Protein AF-A0A7H4PJZ0-F1 (afdb_monomer_lite)

Radius of gyration: 17.99 Å; chains: 1; bounding box: 44×41×48 Å

InterPro domains:
  IPR011050 Pectin lyase fold/virulence factor [SSF51126] (18-107)
  IPR012334 Pectin lyase fold [G3DSA:2.160.20.10] (3-116)

Sequence (139 aa):
MAYYADIPAGAGPRYWIGDEYGWRGTGLIYYGAQNFEIGGFKLQNVKNWGTDFGYGAKNGYIHDIDLWQPNKNGDGIHFTNGASHMRVRQIFGYARDDCLAMVNSDDSLKYSTAQYPDYRLYPSVDLPNLSFLVRVGGK

Structure (mmCIF, N/CA/C/O backbone):
data_AF-A0A7H4P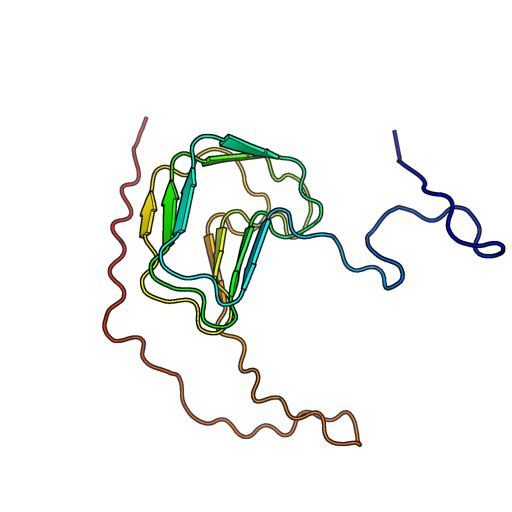JZ0-F1
#
_entry.id   AF-A0A7H4PJZ0-F1
#
loop_
_atom_site.group_PDB
_atom_site.id
_atom_site.type_symbol
_atom_site.label_atom_id
_atom_site.label_alt_id
_atom_site.label_comp_id
_atom_site.label_asym_id
_atom_site.label_entity_id
_atom_site.label_seq_id
_atom_site.pdbx_PDB_ins_code
_atom_site.Cartn_x
_atom_site.Cartn_y
_atom_site.Cartn_z
_atom_site.occupancy
_atom_site.B_iso_or_equiv
_atom_site.auth_seq_id
_atom_site.auth_comp_id
_atom_site.auth_asym_id
_atom_site.auth_atom_id
_atom_site.pdbx_PDB_model_num
ATOM 1 N N . MET A 1 1 ? 7.709 -2.832 -24.746 1.00 44.53 1 MET A N 1
ATOM 2 C CA . MET A 1 1 ? 7.911 -1.386 -24.967 1.00 44.53 1 MET A CA 1
ATOM 3 C C . MET A 1 1 ? 8.571 -0.819 -23.718 1.00 44.53 1 MET A C 1
ATOM 5 O O . MET A 1 1 ? 7.968 -0.912 -22.655 1.00 44.53 1 MET A O 1
ATOM 9 N N . ALA A 1 2 ? 9.814 -0.344 -23.806 1.00 42.25 2 ALA A N 1
ATOM 10 C CA . ALA A 1 2 ? 10.449 0.397 -22.716 1.00 42.25 2 ALA A CA 1
ATOM 11 C C . ALA A 1 2 ? 10.001 1.863 -22.813 1.00 42.25 2 ALA A C 1
ATOM 13 O O . ALA A 1 2 ? 10.009 2.423 -23.907 1.00 42.25 2 ALA A O 1
ATOM 14 N N . TYR A 1 3 ? 9.555 2.447 -21.702 1.00 43.25 3 TYR A N 1
ATOM 15 C CA . TYR A 1 3 ? 9.173 3.856 -21.641 1.00 43.25 3 TYR A CA 1
ATOM 16 C C . TYR A 1 3 ? 10.404 4.679 -21.256 1.00 43.25 3 TYR A C 1
ATOM 18 O O . TYR A 1 3 ? 11.058 4.375 -20.258 1.00 43.25 3 TYR A O 1
ATOM 26 N N . TYR A 1 4 ? 10.714 5.687 -22.068 1.00 44.88 4 TYR A N 1
ATOM 27 C CA . TYR A 1 4 ? 11.774 6.664 -21.839 1.00 44.88 4 TYR A CA 1
ATOM 28 C C . TYR A 1 4 ? 11.106 8.012 -21.563 1.00 44.88 4 TYR A C 1
ATOM 30 O O . TYR A 1 4 ? 10.148 8.362 -22.251 1.00 44.88 4 TYR A O 1
ATOM 38 N N . ALA A 1 5 ? 11.580 8.737 -20.552 1.00 46.84 5 ALA A N 1
ATOM 39 C CA . ALA A 1 5 ? 11.162 10.108 -20.288 1.00 46.84 5 ALA A CA 1
ATOM 40 C C . ALA A 1 5 ? 12.336 11.044 -20.574 1.00 46.84 5 ALA A C 1
ATOM 42 O O . ALA A 1 5 ? 13.470 10.745 -20.190 1.00 46.84 5 ALA A O 1
ATOM 43 N N . ASP A 1 6 ? 12.055 12.164 -21.233 1.00 44.66 6 ASP A N 1
ATOM 44 C CA . ASP A 1 6 ? 13.025 13.238 -21.407 1.00 44.66 6 ASP A CA 1
ATOM 45 C C . ASP A 1 6 ? 13.190 13.978 -20.072 1.00 44.66 6 ASP A C 1
ATOM 47 O O . ASP A 1 6 ? 12.229 14.502 -19.510 1.00 44.66 6 ASP A O 1
ATOM 51 N N . ILE A 1 7 ? 14.414 13.988 -19.548 1.00 50.41 7 ILE A N 1
ATOM 52 C CA . ILE A 1 7 ? 14.832 14.722 -18.340 1.00 50.41 7 ILE A CA 1
ATOM 53 C C . ILE A 1 7 ? 15.793 15.849 -18.795 1.00 50.41 7 ILE A C 1
ATOM 55 O O . ILE A 1 7 ? 16.291 15.775 -19.925 1.00 50.41 7 ILE A O 1
ATOM 59 N N . PRO A 1 8 ? 16.025 16.921 -18.003 1.00 43.34 8 PRO A N 1
ATOM 60 C CA . PRO A 1 8 ? 16.674 18.155 -18.453 1.00 43.34 8 PRO A CA 1
ATOM 61 C C . PRO A 1 8 ? 17.992 17.945 -19.208 1.00 43.34 8 PRO A C 1
ATOM 63 O O . PRO A 1 8 ? 18.755 17.015 -18.950 1.00 43.34 8 PRO A O 1
ATOM 66 N N . ALA A 1 9 ? 18.231 18.840 -20.170 1.00 39.38 9 ALA A N 1
ATOM 67 C CA . ALA A 1 9 ? 19.225 18.715 -21.231 1.00 39.38 9 ALA A CA 1
ATOM 68 C C . ALA A 1 9 ? 20.607 18.207 -20.765 1.00 39.38 9 ALA A C 1
ATOM 70 O O . ALA A 1 9 ? 21.318 18.891 -20.034 1.00 39.38 9 ALA A O 1
ATOM 71 N N . GLY A 1 10 ? 21.012 17.034 -21.273 1.00 47.66 10 GLY A N 1
ATOM 72 C CA . GLY A 1 10 ? 22.406 16.566 -21.244 1.00 47.66 10 GLY A CA 1
ATOM 73 C C . GLY A 1 10 ? 22.637 15.096 -20.874 1.00 47.66 10 GLY A C 1
ATOM 74 O O . GLY A 1 10 ? 23.720 14.584 -21.138 1.00 47.66 10 GLY A O 1
ATOM 75 N N . ALA A 1 11 ? 21.655 14.389 -20.303 1.00 55.50 11 ALA A N 1
ATOM 76 C CA . ALA A 1 11 ? 21.896 13.064 -19.702 1.00 55.50 11 ALA A CA 1
ATOM 77 C C . ALA A 1 11 ? 21.626 11.841 -20.608 1.00 55.50 11 ALA A C 1
ATOM 79 O O . ALA A 1 11 ? 21.962 10.716 -20.224 1.00 55.50 11 ALA A O 1
ATOM 80 N N . GLY A 1 12 ? 21.053 12.046 -21.801 1.00 53.81 12 GLY A N 1
ATOM 81 C CA . GLY A 1 12 ? 20.619 10.969 -22.699 1.00 53.81 12 GLY A CA 1
ATOM 82 C C . GLY A 1 12 ? 19.441 10.143 -22.143 1.00 53.81 12 GLY A C 1
ATOM 83 O O . GLY A 1 12 ? 19.130 10.214 -20.954 1.00 53.81 12 GLY A O 1
ATOM 84 N N . PRO A 1 13 ? 18.753 9.351 -22.985 1.00 55.09 13 PRO A N 1
ATOM 85 C CA . PRO A 1 13 ? 17.623 8.540 -22.545 1.00 55.09 13 PRO A CA 1
ATOM 86 C C . PRO A 1 13 ? 18.091 7.433 -21.592 1.00 55.09 13 PRO A C 1
ATOM 88 O O . PRO A 1 13 ? 18.867 6.552 -21.968 1.00 55.09 13 PRO A O 1
ATOM 91 N N . ARG A 1 14 ? 17.604 7.460 -20.348 1.00 55.34 14 ARG A N 1
ATOM 92 C CA . ARG A 1 14 ? 17.827 6.401 -19.352 1.00 55.34 14 ARG A CA 1
ATOM 93 C C . ARG A 1 14 ? 16.566 5.569 -19.157 1.00 55.34 14 ARG A C 1
ATOM 95 O O . ARG A 1 14 ? 15.453 6.033 -19.394 1.00 55.34 14 ARG A O 1
ATOM 102 N N . TYR A 1 15 ? 16.750 4.322 -18.725 1.00 54.91 15 TYR A N 1
ATOM 103 C CA . TYR A 1 15 ? 15.636 3.476 -18.305 1.00 54.91 15 TYR A CA 1
ATOM 104 C C . TYR A 1 15 ? 14.888 4.181 -17.168 1.00 54.91 15 TYR A C 1
ATOM 106 O O . TYR A 1 15 ? 15.516 4.677 -16.233 1.00 54.91 15 TYR A O 1
ATOM 114 N N . TRP A 1 16 ? 13.561 4.235 -17.244 1.00 53.31 16 TRP A N 1
ATOM 115 C CA . TRP A 1 16 ? 12.740 4.865 -16.213 1.00 53.31 16 TRP A CA 1
ATOM 116 C C . TRP A 1 16 ? 12.668 3.937 -14.990 1.00 53.31 16 TRP A C 1
ATOM 118 O O . TRP A 1 16 ? 11.792 3.076 -14.887 1.00 53.31 16 TRP A O 1
ATOM 128 N N . ILE A 1 17 ? 13.670 4.040 -14.110 1.00 57.19 17 ILE A N 1
ATOM 129 C CA . ILE A 1 17 ? 13.785 3.250 -12.872 1.00 57.19 17 ILE A CA 1
ATOM 130 C C . ILE A 1 17 ? 13.337 4.079 -11.657 1.00 57.19 17 ILE A C 1
ATOM 132 O O . ILE A 1 17 ? 13.420 3.581 -10.552 1.00 57.19 17 ILE A O 1
ATOM 136 N N . GLY A 1 18 ? 12.835 5.309 -11.798 1.00 61.09 18 GLY A N 1
ATOM 137 C CA . GLY A 1 18 ? 12.435 6.101 -10.633 1.00 61.09 18 GLY A CA 1
ATOM 138 C C . GLY A 1 18 ? 12.438 7.607 -10.852 1.00 61.09 18 GLY A C 1
ATOM 139 O O . GLY A 1 18 ? 12.394 8.061 -11.994 1.00 61.09 18 GLY A O 1
ATOM 140 N N . ASP A 1 19 ? 12.481 8.353 -9.750 1.00 60.47 19 ASP A N 1
ATOM 141 C CA . ASP A 1 19 ? 12.758 9.792 -9.727 1.00 60.47 19 ASP A CA 1
ATOM 142 C C . ASP A 1 19 ? 14.202 10.123 -10.175 1.00 60.47 19 ASP A C 1
ATOM 144 O O . ASP A 1 19 ? 14.966 9.235 -10.560 1.00 60.47 19 ASP A O 1
ATOM 148 N N . GLU A 1 20 ? 14.582 11.408 -10.127 1.00 48.16 20 GLU A N 1
ATOM 149 C CA . GLU A 1 20 ? 15.924 11.921 -10.481 1.00 48.16 20 GLU A CA 1
ATOM 150 C C . GLU A 1 20 ? 17.068 11.148 -9.784 1.00 48.16 20 GLU A C 1
ATOM 152 O O . GLU A 1 20 ? 18.174 11.038 -10.314 1.00 48.16 20 GLU A O 1
ATOM 157 N N . TYR A 1 21 ? 16.795 10.561 -8.616 1.00 51.53 21 TYR A N 1
ATOM 158 C CA . TYR A 1 21 ? 17.751 9.824 -7.791 1.00 51.53 21 TYR A CA 1
ATOM 159 C C . TYR A 1 21 ? 17.621 8.296 -7.930 1.00 51.53 21 TYR A C 1
ATOM 161 O O . TYR A 1 21 ? 18.344 7.551 -7.265 1.00 51.53 21 TYR A O 1
ATOM 169 N N . GLY A 1 22 ? 16.741 7.807 -8.809 1.00 60.91 22 GLY A N 1
ATOM 170 C CA . GLY A 1 22 ? 16.522 6.384 -9.066 1.00 60.91 22 GLY A CA 1
ATOM 171 C C . GLY A 1 22 ? 15.574 5.692 -8.081 1.00 60.91 22 GLY A C 1
ATOM 172 O O . GLY A 1 22 ? 15.529 4.457 -8.064 1.00 60.91 22 GLY A O 1
ATOM 173 N N . TRP A 1 23 ? 14.804 6.437 -7.279 1.00 65.44 23 TRP A N 1
ATOM 174 C CA . TRP A 1 23 ? 13.799 5.856 -6.382 1.00 65.44 23 TRP A CA 1
ATOM 175 C C . TRP A 1 23 ? 12.513 5.535 -7.131 1.00 65.44 23 TRP A C 1
ATOM 177 O O . TRP A 1 23 ? 11.896 6.388 -7.767 1.00 65.44 23 TRP A O 1
ATOM 187 N N . ARG A 1 24 ? 12.076 4.279 -7.046 1.00 76.06 24 ARG A N 1
ATOM 188 C CA . ARG A 1 24 ? 10.844 3.815 -7.694 1.00 76.06 24 ARG A CA 1
ATOM 189 C C . ARG A 1 24 ? 9.630 4.285 -6.904 1.00 76.06 24 ARG A C 1
ATOM 191 O O . ARG A 1 24 ? 9.577 4.103 -5.694 1.00 76.06 24 ARG A O 1
ATOM 198 N N . GLY A 1 25 ? 8.635 4.821 -7.606 1.00 81.06 25 GLY A N 1
ATOM 199 C CA . GLY A 1 25 ? 7.393 5.275 -6.985 1.00 81.06 25 GLY A CA 1
ATOM 200 C C . GLY A 1 25 ? 6.601 4.135 -6.336 1.00 81.06 25 GLY A C 1
ATOM 201 O O . GLY A 1 25 ? 6.292 3.134 -6.993 1.00 81.06 25 GLY A O 1
ATOM 202 N N . THR A 1 26 ? 6.263 4.325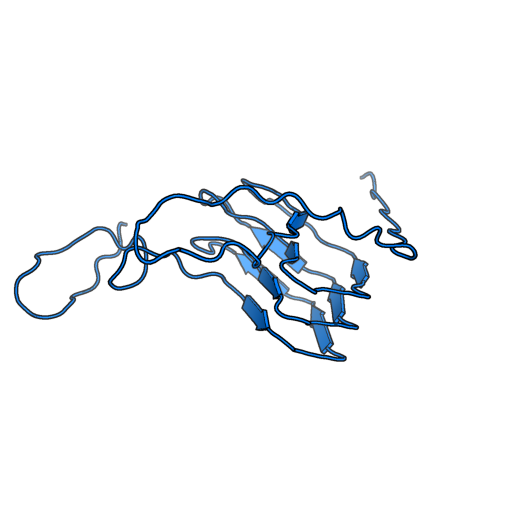 -5.060 1.00 87.88 26 THR A N 1
ATOM 203 C CA . THR A 1 26 ? 5.245 3.564 -4.319 1.00 87.88 26 THR A CA 1
ATOM 204 C C . THR A 1 26 ? 3.852 3.984 -4.794 1.00 87.88 26 THR A C 1
ATOM 206 O O . THR A 1 26 ? 3.642 5.146 -5.141 1.00 87.88 26 THR A O 1
ATOM 209 N N . GLY A 1 27 ? 2.903 3.048 -4.853 1.00 90.44 27 GLY A N 1
ATOM 210 C CA . GLY A 1 27 ? 1.592 3.286 -5.467 1.00 90.44 27 GLY A CA 1
ATOM 211 C C . GLY A 1 27 ? 0.715 4.244 -4.662 1.00 90.44 27 GLY A C 1
ATOM 212 O O . GLY A 1 27 ? 0.246 5.246 -5.196 1.00 90.44 27 GLY A O 1
ATOM 213 N N . LEU A 1 28 ? 0.514 3.946 -3.377 1.00 93.88 28 LEU A N 1
ATOM 214 C CA . LEU A 1 28 ? -0.217 4.792 -2.430 1.00 93.88 28 LEU A CA 1
ATOM 215 C C . LEU A 1 28 ? 0.606 4.979 -1.156 1.00 93.88 28 LEU A C 1
ATOM 217 O O . LEU A 1 28 ? 1.125 4.001 -0.626 1.00 93.88 28 LEU A O 1
ATOM 221 N N . ILE A 1 29 ? 0.689 6.209 -0.647 1.00 92.56 29 ILE A N 1
ATOM 222 C CA . ILE A 1 29 ? 1.395 6.522 0.603 1.00 92.56 29 ILE A CA 1
ATOM 223 C C . ILE A 1 29 ? 0.453 7.265 1.545 1.00 92.56 29 ILE A C 1
ATOM 225 O O . ILE A 1 29 ? -0.123 8.290 1.180 1.00 92.56 29 ILE A O 1
ATOM 229 N N . TYR A 1 30 ? 0.326 6.754 2.766 1.00 93.06 30 TYR A N 1
ATOM 230 C CA . TYR A 1 30 ? -0.481 7.332 3.837 1.00 93.06 30 TYR A CA 1
ATOM 231 C C . TYR A 1 30 ? 0.406 7.528 5.062 1.00 93.06 30 TYR A C 1
ATOM 233 O O . TYR A 1 30 ? 0.549 6.635 5.897 1.00 93.06 30 TYR A O 1
ATOM 241 N N . TYR A 1 31 ? 1.011 8.709 5.163 1.00 90.75 31 TYR A N 1
ATOM 242 C CA . TYR A 1 31 ? 1.883 9.080 6.275 1.00 90.75 31 TYR A CA 1
ATOM 243 C C . TYR A 1 31 ? 1.160 9.989 7.260 1.00 90.75 31 TYR A C 1
ATOM 245 O O . TYR A 1 31 ? 0.568 10.993 6.870 1.00 90.75 31 TYR A O 1
ATOM 253 N N . GLY A 1 32 ? 1.149 9.598 8.537 1.00 83.56 32 GLY A N 1
ATOM 254 C CA . GLY A 1 32 ? 0.433 10.313 9.601 1.00 83.56 32 GLY A CA 1
ATOM 255 C C . GLY A 1 32 ? -1.093 10.340 9.443 1.00 83.56 32 GLY A C 1
ATOM 256 O O . GLY A 1 32 ? -1.778 11.004 10.223 1.00 83.56 32 GLY A O 1
ATOM 257 N N . ALA A 1 33 ? -1.636 9.628 8.451 1.00 91.88 33 ALA A N 1
ATOM 258 C CA . ALA A 1 33 ? -3.063 9.575 8.164 1.00 91.88 33 ALA A CA 1
ATOM 259 C C . ALA A 1 33 ? -3.819 8.822 9.266 1.00 91.88 33 ALA A C 1
ATOM 261 O O . ALA A 1 33 ? -3.371 7.783 9.752 1.00 91.88 33 ALA A O 1
ATOM 262 N N . GLN A 1 34 ? -4.985 9.329 9.663 1.00 93.88 34 GLN A N 1
ATOM 263 C CA . GLN A 1 34 ? -5.757 8.768 10.773 1.00 93.88 34 GLN A CA 1
ATOM 264 C C . GLN A 1 34 ? -7.206 8.541 10.360 1.00 93.88 34 GLN A C 1
ATOM 266 O O . GLN A 1 34 ? -7.773 9.385 9.671 1.00 93.88 34 GLN A O 1
ATOM 271 N N . ASN A 1 35 ? -7.805 7.450 10.844 1.00 97.00 35 ASN A N 1
ATOM 272 C CA . ASN A 1 35 ? -9.226 7.127 10.658 1.00 97.00 35 ASN A CA 1
ATOM 273 C C . ASN A 1 35 ? -9.622 7.097 9.174 1.00 97.00 35 ASN A C 1
ATOM 275 O O . ASN A 1 35 ? -10.478 7.862 8.728 1.00 97.00 35 ASN A O 1
ATOM 279 N N . PHE A 1 36 ? -8.953 6.243 8.405 1.00 96.25 36 PHE A N 1
ATOM 280 C CA . PHE A 1 36 ? -9.128 6.164 6.958 1.00 96.25 36 PHE A CA 1
ATOM 281 C C . PHE A 1 36 ? -9.588 4.778 6.518 1.00 96.25 36 PHE A C 1
ATOM 283 O O . PHE A 1 36 ? -9.352 3.775 7.190 1.00 96.25 36 PHE A O 1
ATOM 290 N N . GLU A 1 37 ? -10.211 4.734 5.348 1.00 96.94 37 GLU A N 1
ATOM 291 C CA . GLU A 1 37 ? -10.611 3.508 4.671 1.00 96.94 37 GLU A CA 1
ATOM 292 C C . GLU A 1 37 ? -10.093 3.551 3.236 1.00 96.94 37 GLU A C 1
ATOM 294 O O . GLU A 1 37 ? -10.203 4.581 2.565 1.00 96.94 37 GLU A O 1
ATOM 299 N N . ILE A 1 38 ? -9.514 2.444 2.776 1.00 95.69 38 ILE A N 1
ATOM 300 C CA . ILE A 1 38 ? -9.233 2.224 1.362 1.00 95.69 38 ILE A CA 1
ATOM 301 C C . ILE A 1 38 ? -9.718 0.835 0.954 1.00 95.69 38 ILE A C 1
ATOM 303 O O . ILE A 1 38 ? -9.475 -0.155 1.648 1.00 95.69 38 ILE A O 1
ATOM 307 N N . GLY A 1 39 ? -10.359 0.751 -0.207 1.00 96.62 39 GLY A N 1
ATOM 308 C CA . GLY A 1 39 ? -10.770 -0.536 -0.735 1.00 96.62 39 GLY A CA 1
ATOM 309 C C . GLY A 1 39 ? -11.569 -0.495 -2.025 1.00 96.62 39 GLY A C 1
ATOM 310 O O . GLY A 1 39 ? -11.923 0.575 -2.518 1.00 96.62 39 GLY A O 1
ATOM 311 N N . GLY A 1 40 ? -11.821 -1.679 -2.585 1.00 96.25 40 GLY A N 1
ATOM 312 C CA . GLY A 1 40 ? -12.668 -1.863 -3.767 1.00 96.25 40 GLY A CA 1
ATOM 313 C C . GLY A 1 40 ? -11.980 -1.583 -5.105 1.00 96.25 40 GLY A C 1
ATOM 314 O O . GLY A 1 40 ? -12.644 -1.166 -6.054 1.00 96.25 40 GLY A O 1
ATOM 315 N N . PHE A 1 41 ? -10.662 -1.784 -5.204 1.00 96.25 41 PHE A N 1
ATOM 316 C CA . PHE A 1 41 ? -9.907 -1.482 -6.424 1.00 96.25 41 PHE A CA 1
ATOM 317 C C . PHE A 1 41 ? -8.832 -2.518 -6.760 1.00 96.25 41 PHE A C 1
ATOM 319 O O . PHE A 1 41 ? -8.395 -3.310 -5.928 1.00 96.25 41 PHE A O 1
ATOM 326 N N . LYS A 1 42 ? -8.376 -2.478 -8.017 1.00 95.44 42 LYS A N 1
ATOM 327 C CA . LYS A 1 42 ? -7.217 -3.242 -8.479 1.00 95.44 42 LYS A CA 1
ATOM 328 C C . LYS A 1 42 ? -5.953 -2.392 -8.397 1.00 95.44 42 LYS A C 1
ATOM 330 O O . LYS A 1 42 ? -5.865 -1.357 -9.058 1.00 95.44 42 LYS A O 1
ATOM 335 N N . LEU A 1 43 ? -4.959 -2.856 -7.648 1.00 94.50 43 LEU A N 1
ATOM 336 C CA . LEU A 1 43 ? -3.642 -2.234 -7.553 1.00 94.50 43 LEU A CA 1
ATOM 337 C C . LEU A 1 43 ? -2.658 -3.010 -8.426 1.00 94.50 43 LEU A C 1
ATOM 339 O O . LEU A 1 43 ? -2.283 -4.139 -8.101 1.00 94.50 43 LEU A O 1
ATOM 343 N N . GLN A 1 44 ? -2.228 -2.413 -9.540 1.00 93.75 44 GLN A N 1
ATOM 344 C CA . GLN A 1 44 ? -1.452 -3.131 -10.552 1.00 93.75 44 GLN A CA 1
ATOM 345 C C . GLN A 1 44 ? -0.245 -2.361 -11.090 1.00 93.75 44 GLN A C 1
ATOM 347 O O . GLN A 1 44 ? -0.303 -1.150 -11.285 1.00 93.75 44 GLN A O 1
ATOM 352 N N . ASN A 1 45 ? 0.818 -3.102 -11.414 1.00 87.94 45 ASN A N 1
ATOM 353 C CA . ASN A 1 45 ? 2.024 -2.627 -12.102 1.00 87.94 45 ASN A CA 1
ATOM 354 C C . ASN A 1 45 ? 2.757 -1.462 -11.407 1.00 87.94 45 ASN A C 1
ATOM 356 O O . ASN A 1 45 ? 3.412 -0.660 -12.085 1.00 87.94 45 ASN A O 1
ATOM 360 N N . VAL A 1 46 ? 2.697 -1.393 -10.075 1.00 88.50 46 VAL A N 1
ATOM 361 C CA . VAL A 1 46 ? 3.451 -0.411 -9.286 1.00 88.50 46 VAL A CA 1
ATOM 362 C C . VAL A 1 46 ? 4.940 -0.739 -9.387 1.00 88.50 46 VAL A C 1
ATOM 364 O O . VAL A 1 46 ? 5.336 -1.897 -9.540 1.00 88.50 46 VAL A O 1
ATOM 367 N N . LYS A 1 47 ? 5.784 0.295 -9.439 1.00 84.69 47 LYS A N 1
ATOM 368 C CA . LYS A 1 47 ? 7.222 0.140 -9.715 1.00 84.69 47 LYS A CA 1
ATOM 369 C C . LYS A 1 47 ? 8.028 -0.228 -8.468 1.00 84.69 47 LYS A C 1
ATOM 371 O O . LYS A 1 47 ? 9.156 -0.696 -8.619 1.00 84.69 47 LYS A O 1
ATOM 376 N N . ASN A 1 48 ? 7.442 -0.047 -7.291 1.00 87.62 48 ASN A N 1
ATOM 377 C CA . ASN A 1 48 ? 7.943 -0.435 -5.976 1.00 87.62 48 ASN A CA 1
ATOM 378 C C . ASN A 1 48 ? 6.791 -1.042 -5.148 1.00 87.62 48 ASN A C 1
ATOM 380 O O . ASN A 1 48 ? 5.884 -1.639 -5.731 1.00 87.62 48 ASN A O 1
ATOM 384 N N . TRP A 1 49 ? 6.801 -0.842 -3.827 1.00 91.75 49 TRP A N 1
ATOM 385 C CA . TRP A 1 49 ? 5.734 -1.231 -2.913 1.00 91.75 49 TRP A CA 1
ATOM 386 C C . TRP A 1 49 ? 4.375 -0.722 -3.395 1.00 91.75 49 TRP A C 1
ATOM 388 O O . TRP A 1 49 ? 4.239 0.424 -3.834 1.00 91.75 49 TRP A O 1
ATOM 398 N N . GLY A 1 50 ? 3.358 -1.573 -3.318 1.00 93.19 50 GLY A N 1
ATOM 399 C CA . GLY A 1 50 ? 1.998 -1.258 -3.731 1.00 93.19 50 GLY A CA 1
ATOM 400 C C . GLY A 1 50 ? 1.410 -0.125 -2.899 1.00 93.19 50 GLY A C 1
ATOM 401 O O . GLY A 1 50 ? 1.030 0.913 -3.445 1.00 93.19 50 GLY A O 1
ATOM 402 N N . THR A 1 51 ? 1.363 -0.307 -1.583 1.00 94.56 51 THR A N 1
ATOM 403 C CA . THR A 1 51 ? 0.926 0.717 -0.627 1.00 94.56 51 THR A CA 1
ATOM 404 C C . THR A 1 51 ? 1.887 0.796 0.546 1.00 94.56 51 THR A C 1
ATOM 406 O O . THR A 1 51 ? 2.363 -0.247 0.983 1.00 94.56 51 THR A O 1
ATOM 409 N N . ASP A 1 52 ? 2.074 1.984 1.107 1.00 92.75 52 ASP A N 1
ATOM 410 C CA . ASP A 1 52 ? 2.839 2.203 2.331 1.00 92.75 52 ASP A CA 1
ATOM 411 C C . ASP A 1 52 ? 2.039 3.043 3.339 1.00 92.75 52 ASP A C 1
ATOM 413 O O . ASP A 1 52 ? 1.618 4.171 3.051 1.00 92.75 52 ASP A O 1
ATOM 417 N N . PHE A 1 53 ? 1.813 2.477 4.522 1.00 92.00 53 PHE A N 1
ATOM 418 C CA . PHE A 1 53 ? 1.199 3.147 5.663 1.00 92.00 53 PHE A CA 1
ATOM 419 C C . PHE A 1 53 ? 2.251 3.302 6.749 1.00 92.00 53 PHE A C 1
ATOM 421 O O . PHE A 1 53 ? 2.683 2.311 7.334 1.00 92.00 53 PHE A O 1
ATOM 428 N N . GLY A 1 54 ? 2.623 4.541 7.047 1.00 86.94 54 GLY A N 1
ATOM 429 C CA . GLY A 1 54 ? 3.788 4.837 7.872 1.00 86.94 54 GLY A CA 1
ATOM 430 C C . GLY A 1 54 ? 3.685 6.155 8.617 1.00 86.94 54 GLY A C 1
ATOM 431 O O . GLY A 1 54 ? 2.643 6.815 8.628 1.00 86.94 54 GLY A O 1
ATOM 432 N N . TYR A 1 55 ? 4.776 6.532 9.272 1.00 82.94 55 TYR A N 1
ATOM 433 C CA . TYR A 1 55 ? 4.945 7.766 10.043 1.00 82.94 55 TYR A CA 1
ATOM 434 C C . TYR A 1 55 ? 3.734 8.122 10.918 1.00 82.94 55 TYR A C 1
ATOM 436 O O . TYR A 1 55 ? 3.172 9.214 10.834 1.00 82.94 55 TYR A O 1
ATOM 444 N N . GLY A 1 56 ? 3.307 7.177 11.757 1.00 81.00 56 GLY A N 1
ATOM 445 C CA . GLY A 1 56 ? 2.209 7.391 12.709 1.00 81.00 56 GLY A CA 1
ATOM 446 C C . GLY A 1 56 ? 0.801 7.243 12.126 1.00 81.00 56 GLY A C 1
ATOM 447 O O . GLY A 1 56 ? -0.167 7.667 12.766 1.00 81.00 56 GLY A O 1
ATOM 448 N N . ALA A 1 57 ? 0.662 6.659 10.932 1.00 85.50 57 ALA A N 1
ATOM 449 C CA . ALA A 1 57 ? -0.644 6.314 10.388 1.00 85.50 57 ALA A CA 1
ATOM 450 C C . ALA A 1 57 ? -1.404 5.368 11.335 1.00 85.50 57 ALA A C 1
ATOM 452 O O . ALA A 1 57 ? -0.824 4.443 11.906 1.00 85.50 57 ALA A O 1
ATOM 453 N N . LYS A 1 58 ? -2.710 5.575 11.528 1.00 88.12 58 LYS A N 1
ATOM 454 C CA . LYS A 1 58 ? -3.482 4.743 12.464 1.00 88.12 58 LYS A CA 1
ATOM 455 C C . LYS A 1 58 ? -4.965 4.633 12.160 1.00 88.12 58 LYS A C 1
ATOM 457 O O . LYS A 1 58 ? -5.549 5.515 11.533 1.00 88.12 58 LYS A O 1
ATOM 462 N N . ASN A 1 59 ? -5.579 3.580 12.701 1.00 91.81 59 ASN A N 1
ATOM 463 C CA . ASN A 1 59 ? -7.013 3.300 12.576 1.00 91.81 59 ASN A CA 1
ATOM 464 C C . ASN A 1 59 ? -7.450 3.187 11.104 1.00 91.81 59 ASN A C 1
ATOM 466 O O . ASN A 1 59 ? -8.460 3.766 10.705 1.00 91.81 59 ASN A O 1
ATOM 470 N N . GLY A 1 60 ? -6.643 2.505 10.290 1.00 94.00 60 GLY A N 1
ATOM 471 C CA . GLY A 1 60 ? -6.914 2.285 8.872 1.00 94.00 60 GLY A CA 1
ATOM 472 C C . GLY A 1 60 ? -7.709 1.003 8.631 1.00 94.00 60 GLY A C 1
ATOM 473 O O . GLY A 1 60 ? -7.395 -0.037 9.216 1.00 94.00 60 GLY A O 1
ATOM 474 N N . TYR A 1 61 ? -8.696 1.053 7.737 1.00 96.06 61 TYR A N 1
ATOM 475 C CA . TYR A 1 61 ? -9.380 -0.126 7.204 1.00 96.06 61 TYR A CA 1
ATOM 476 C C . TYR A 1 61 ? -9.017 -0.330 5.728 1.00 96.06 61 TYR A C 1
ATOM 478 O O . TYR A 1 61 ? -9.352 0.484 4.876 1.00 96.06 61 TYR A O 1
ATOM 486 N N . ILE A 1 62 ? -8.292 -1.407 5.434 1.00 96.62 62 ILE A N 1
ATOM 487 C CA . ILE A 1 62 ? -7.774 -1.744 4.107 1.00 96.62 62 ILE A CA 1
ATOM 488 C C . ILE A 1 62 ? -8.477 -3.013 3.639 1.00 96.62 62 ILE A C 1
ATOM 490 O O . ILE A 1 62 ? -8.332 -4.065 4.275 1.00 96.62 62 ILE A O 1
ATOM 494 N N . HIS A 1 63 ? -9.251 -2.943 2.558 1.00 94.75 63 HIS A N 1
ATOM 495 C CA . HIS A 1 63 ? -10.054 -4.093 2.151 1.00 94.75 63 HIS A CA 1
ATOM 496 C C . HIS A 1 63 ? -10.357 -4.209 0.659 1.00 94.75 63 HIS A C 1
ATOM 498 O O . HIS A 1 63 ? -10.331 -3.234 -0.073 1.00 94.75 63 HIS A O 1
ATOM 504 N N . ASP A 1 64 ? -10.679 -5.421 0.205 1.00 95.69 64 ASP A N 1
ATOM 505 C CA . ASP A 1 64 ? -11.179 -5.683 -1.153 1.00 95.69 64 ASP A CA 1
ATOM 506 C C . ASP A 1 64 ? -10.245 -5.148 -2.256 1.00 95.69 64 ASP A C 1
ATOM 508 O O . ASP A 1 64 ? -10.675 -4.447 -3.176 1.00 95.69 64 ASP A O 1
ATOM 512 N N . ILE A 1 65 ? -8.948 -5.459 -2.141 1.00 95.62 65 ILE A N 1
ATOM 513 C CA . ILE A 1 65 ? -7.921 -5.050 -3.109 1.00 95.62 65 ILE A CA 1
ATOM 514 C C . ILE A 1 65 ? -7.459 -6.266 -3.918 1.00 95.62 65 ILE A C 1
ATOM 516 O O . ILE A 1 65 ? -7.009 -7.264 -3.353 1.00 95.62 65 ILE A O 1
ATOM 520 N N . ASP A 1 66 ? -7.535 -6.167 -5.247 1.00 95.50 66 ASP A N 1
ATOM 521 C CA . ASP A 1 66 ? -6.950 -7.136 -6.186 1.00 95.50 66 ASP A CA 1
ATOM 522 C C . ASP A 1 66 ? -5.535 -6.694 -6.586 1.00 95.50 66 ASP A C 1
ATOM 524 O O . ASP A 1 66 ? -5.346 -5.624 -7.173 1.00 95.50 66 ASP A O 1
ATOM 528 N N . LEU A 1 67 ? -4.529 -7.500 -6.255 1.00 94.75 67 LEU A N 1
ATOM 529 C CA . LEU A 1 67 ? -3.127 -7.204 -6.521 1.00 94.75 67 LEU A CA 1
ATOM 530 C C . LEU A 1 67 ? -2.662 -7.809 -7.848 1.00 94.75 67 LEU A C 1
ATOM 532 O O . LEU A 1 67 ? -2.842 -8.994 -8.132 1.00 94.75 67 LEU A O 1
ATOM 536 N N . TRP A 1 68 ? -1.947 -7.006 -8.632 1.00 95.56 68 TRP A N 1
ATOM 537 C CA . TRP A 1 68 ? -1.099 -7.496 -9.716 1.00 95.56 68 TRP A CA 1
ATOM 538 C C . TRP A 1 68 ? 0.245 -6.761 -9.714 1.00 95.56 68 TRP A C 1
ATOM 540 O O . TRP A 1 68 ? 0.432 -5.763 -10.415 1.00 95.56 68 TRP A O 1
ATOM 550 N N . GLN A 1 69 ? 1.191 -7.253 -8.914 1.00 89.81 69 GLN A N 1
ATOM 551 C CA . GLN A 1 69 ? 2.504 -6.635 -8.707 1.00 89.81 69 GLN A CA 1
ATOM 552 C C . GLN A 1 69 ? 3.652 -7.544 -9.175 1.00 89.81 69 GLN A C 1
ATOM 554 O O . GLN A 1 69 ? 4.311 -8.178 -8.359 1.00 89.81 69 GLN A O 1
ATOM 559 N N . PRO A 1 70 ? 3.940 -7.620 -10.491 1.00 86.12 70 PRO A N 1
ATOM 560 C CA . PRO A 1 70 ? 5.011 -8.468 -11.031 1.00 86.12 70 PRO A CA 1
ATOM 561 C C . PRO A 1 70 ? 6.415 -7.842 -10.968 1.00 86.12 70 PRO A C 1
ATOM 563 O O . PRO A 1 70 ? 7.408 -8.455 -11.379 1.00 86.12 70 PRO A O 1
ATOM 566 N N . ASN A 1 71 ? 6.526 -6.602 -10.498 1.00 84.88 71 ASN A N 1
ATOM 567 C CA . ASN A 1 71 ? 7.793 -5.878 -10.450 1.00 84.88 71 ASN A CA 1
ATOM 568 C C . ASN A 1 71 ? 8.581 -6.249 -9.181 1.00 84.88 71 ASN A C 1
ATOM 570 O O . ASN A 1 71 ? 8.007 -6.681 -8.190 1.00 84.88 71 ASN A O 1
ATOM 574 N N . LYS A 1 72 ? 9.916 -6.137 -9.227 1.00 82.12 72 LYS A N 1
ATOM 575 C CA . LYS A 1 72 ? 10.798 -6.375 -8.064 1.00 82.12 72 LYS A CA 1
ATOM 576 C C . LYS A 1 72 ? 10.381 -5.450 -6.905 1.00 82.12 72 LYS A C 1
ATOM 578 O O . LYS A 1 72 ? 10.079 -4.298 -7.205 1.00 82.12 72 LYS A O 1
ATOM 583 N N . ASN A 1 73 ? 10.406 -5.880 -5.638 1.00 85.69 73 ASN A N 1
ATOM 584 C CA . ASN A 1 73 ? 9.889 -5.084 -4.504 1.00 85.69 73 ASN A CA 1
ATOM 585 C C . ASN A 1 73 ? 8.423 -4.672 -4.690 1.00 85.69 73 ASN A C 1
ATOM 587 O O . ASN A 1 73 ? 8.015 -3.586 -4.296 1.00 85.69 73 ASN A O 1
ATOM 591 N N . GLY A 1 74 ? 7.669 -5.500 -5.415 1.00 87.50 74 GLY A N 1
ATOM 592 C CA . GLY A 1 74 ? 6.253 -5.319 -5.692 1.00 87.50 74 GLY A CA 1
ATOM 593 C C . GLY A 1 74 ? 5.416 -5.859 -4.546 1.00 87.50 74 GLY A C 1
ATOM 594 O O . GLY A 1 74 ? 4.639 -6.794 -4.749 1.00 87.50 74 GLY A O 1
ATOM 595 N N . ASP A 1 75 ? 5.632 -5.310 -3.357 1.00 91.94 75 ASP A N 1
ATOM 596 C CA . ASP A 1 75 ? 4.891 -5.638 -2.149 1.00 91.94 75 ASP A CA 1
ATOM 597 C C . ASP A 1 75 ? 3.421 -5.223 -2.321 1.00 91.94 75 ASP A C 1
ATOM 599 O O . ASP A 1 75 ? 3.105 -4.291 -3.065 1.00 91.94 75 ASP A O 1
ATOM 603 N N . GLY A 1 76 ? 2.500 -5.900 -1.645 1.00 93.88 76 GLY A N 1
ATOM 604 C CA . GLY A 1 76 ? 1.087 -5.530 -1.636 1.00 93.88 76 GLY A CA 1
ATOM 605 C C . GLY A 1 76 ? 0.823 -4.401 -0.647 1.00 93.88 76 GLY A C 1
ATOM 606 O O . GLY A 1 76 ? 0.741 -3.228 -1.018 1.00 93.88 76 GLY A O 1
ATOM 607 N N . ILE A 1 77 ? 0.679 -4.793 0.618 1.00 94.88 77 ILE A N 1
ATOM 608 C CA . ILE A 1 77 ? 0.357 -3.922 1.746 1.00 94.88 77 ILE A CA 1
ATOM 609 C C . ILE A 1 77 ? 1.582 -3.785 2.648 1.00 94.88 77 ILE A C 1
ATOM 611 O O . ILE A 1 77 ? 1.973 -4.755 3.290 1.00 94.88 77 ILE A O 1
ATOM 615 N N . HIS A 1 78 ? 2.169 -2.592 2.724 1.00 91.50 78 HIS A N 1
ATOM 616 C CA . HIS A 1 78 ? 3.347 -2.336 3.545 1.00 91.50 78 HIS A CA 1
ATOM 617 C C . HIS A 1 78 ? 3.001 -1.433 4.734 1.00 91.50 78 HIS A C 1
ATOM 619 O O . HIS A 1 78 ? 2.419 -0.361 4.566 1.00 91.50 78 HIS A O 1
ATOM 625 N N . PHE A 1 79 ? 3.344 -1.877 5.942 1.00 89.44 79 PHE A N 1
ATOM 626 C CA . PHE A 1 79 ? 3.262 -1.079 7.162 1.00 89.44 79 PHE A CA 1
ATOM 627 C C . PHE A 1 79 ? 4.664 -0.692 7.612 1.00 89.44 79 PHE A C 1
ATOM 629 O O . PHE A 1 79 ? 5.465 -1.569 7.940 1.00 89.44 79 PHE A O 1
ATOM 636 N N . THR A 1 80 ? 4.929 0.608 7.653 1.00 83.12 80 THR A N 1
ATOM 637 C CA . THR A 1 80 ? 6.205 1.191 8.068 1.00 83.12 80 THR A CA 1
ATOM 638 C C . THR A 1 80 ? 6.051 2.006 9.361 1.00 83.12 80 THR A C 1
ATOM 640 O O . THR A 1 80 ? 4.980 2.055 9.976 1.00 83.12 80 THR A O 1
ATOM 643 N N . ASN A 1 81 ? 7.149 2.601 9.832 1.00 80.88 81 ASN A N 1
ATOM 644 C CA . ASN A 1 81 ? 7.333 3.194 11.161 1.00 80.88 81 ASN A CA 1
ATOM 645 C C . ASN A 1 81 ? 6.090 3.853 11.783 1.00 80.88 81 ASN A C 1
ATOM 647 O O . ASN A 1 81 ? 5.561 4.851 11.298 1.00 80.88 81 ASN A O 1
ATOM 651 N N . GLY A 1 82 ? 5.656 3.333 12.932 1.00 76.94 82 GLY A N 1
ATOM 652 C CA . GLY A 1 82 ? 4.573 3.925 13.721 1.00 76.94 82 GLY A CA 1
ATOM 653 C C . GLY A 1 82 ? 3.155 3.655 13.205 1.00 76.94 82 GLY A C 1
ATOM 654 O O . GLY A 1 82 ? 2.206 4.180 13.791 1.00 76.94 82 GLY A O 1
ATOM 655 N N . ALA A 1 83 ? 2.980 2.839 12.160 1.00 85.88 83 ALA A N 1
ATOM 656 C CA . ALA A 1 83 ? 1.660 2.360 11.765 1.00 85.88 83 ALA A CA 1
ATOM 657 C C . ALA A 1 83 ? 1.014 1.525 12.886 1.00 85.88 83 ALA A C 1
ATOM 659 O O . ALA A 1 83 ? 1.633 0.608 13.426 1.00 85.88 83 ALA A O 1
ATOM 660 N N . SER A 1 84 ? -0.236 1.820 13.255 1.00 83.56 84 SER A N 1
ATOM 661 C CA . SER A 1 84 ? -0.912 1.109 14.353 1.00 83.56 84 SER A CA 1
ATOM 662 C C . SER A 1 84 ? -2.425 0.978 14.166 1.00 83.56 84 SER A C 1
ATOM 664 O O . SER A 1 84 ? -3.053 1.779 13.480 1.00 83.56 84 SER A O 1
ATOM 666 N N . HIS A 1 85 ? -3.031 -0.032 14.802 1.00 86.38 85 HIS A N 1
ATOM 667 C CA . HIS A 1 85 ? -4.485 -0.271 14.773 1.00 86.38 85 HIS A CA 1
ATOM 668 C C . HIS A 1 85 ? -5.059 -0.402 13.349 1.00 86.38 85 HIS A C 1
ATOM 670 O O . HIS A 1 85 ? -6.108 0.154 13.027 1.00 86.38 85 HIS A O 1
ATOM 676 N N . MET A 1 86 ? -4.345 -1.124 12.486 1.00 90.06 86 MET A N 1
ATOM 677 C CA . MET A 1 86 ? -4.750 -1.364 11.102 1.00 90.06 86 MET A CA 1
ATOM 678 C C . MET A 1 86 ? -5.590 -2.633 11.001 1.00 90.06 86 MET A C 1
ATOM 680 O O . MET A 1 86 ? -5.288 -3.646 11.634 1.00 90.06 86 MET A O 1
ATOM 684 N N . ARG A 1 87 ? -6.623 -2.601 10.162 1.00 92.19 87 ARG A N 1
ATOM 685 C CA . ARG A 1 87 ? -7.427 -3.770 9.810 1.00 92.19 87 ARG A CA 1
ATOM 686 C C . ARG A 1 87 ? -7.290 -4.041 8.321 1.00 92.19 87 ARG A C 1
ATOM 688 O O . ARG A 1 87 ? -7.688 -3.210 7.516 1.00 92.19 87 ARG A O 1
ATOM 695 N N . VAL A 1 88 ? -6.793 -5.224 7.970 1.00 92.31 88 VAL A N 1
ATOM 696 C CA . VAL A 1 88 ? -6.655 -5.677 6.577 1.00 92.31 88 VAL A CA 1
ATOM 697 C C . VAL A 1 88 ? -7.589 -6.855 6.321 1.00 92.31 88 VAL A C 1
ATOM 699 O O . VAL A 1 88 ? -7.652 -7.781 7.133 1.00 92.31 88 VAL A O 1
ATOM 702 N N . ARG A 1 89 ? -8.333 -6.838 5.213 1.00 91.56 89 ARG A N 1
ATOM 703 C CA . ARG A 1 89 ? -9.272 -7.910 4.851 1.00 91.56 89 ARG A CA 1
ATOM 704 C C . ARG A 1 89 ? -9.366 -8.082 3.334 1.00 91.56 89 ARG A C 1
ATOM 706 O O . ARG A 1 89 ? -9.305 -7.109 2.613 1.00 91.56 89 ARG A O 1
ATOM 713 N N . GLN A 1 90 ? -9.602 -9.303 2.846 1.00 93.12 90 GLN A N 1
ATOM 714 C CA . GLN A 1 90 ? -9.951 -9.533 1.430 1.00 93.12 90 GLN A CA 1
ATOM 715 C C . GLN A 1 90 ? -8.934 -8.919 0.447 1.00 93.12 90 GLN A C 1
ATOM 717 O O . GLN A 1 90 ? -9.278 -8.121 -0.418 1.00 93.12 90 GLN A O 1
ATOM 722 N N . ILE A 1 91 ? -7.667 -9.296 0.614 1.00 92.44 91 ILE A N 1
ATOM 723 C CA . ILE A 1 91 ? -6.605 -8.984 -0.344 1.00 92.44 91 ILE A CA 1
ATOM 724 C C . ILE A 1 91 ? -6.420 -10.209 -1.238 1.00 92.44 91 ILE A C 1
ATOM 726 O O . ILE A 1 91 ? -6.261 -11.325 -0.736 1.00 92.44 91 ILE A O 1
ATOM 730 N N . PHE A 1 92 ? -6.492 -10.008 -2.549 1.00 89.12 92 PHE A N 1
ATOM 731 C CA . PHE A 1 92 ? -6.449 -11.066 -3.557 1.00 89.12 92 PHE A CA 1
ATOM 732 C C . PHE A 1 92 ? -5.303 -10.837 -4.544 1.00 89.12 92 PHE A C 1
ATOM 734 O O . PHE A 1 92 ? -4.705 -9.766 -4.581 1.00 89.12 92 PHE A O 1
ATOM 741 N N . GLY A 1 93 ? -5.034 -11.835 -5.385 1.00 93.19 93 GLY A N 1
ATOM 742 C CA . GLY A 1 93 ? -4.150 -11.679 -6.537 1.00 93.19 93 GLY A CA 1
ATOM 743 C C . GLY A 1 93 ? -2.692 -12.037 -6.256 1.00 93.19 93 GLY A C 1
ATOM 744 O O . GLY A 1 93 ? -2.406 -12.991 -5.531 1.00 93.19 93 GLY A O 1
ATOM 745 N N . TYR A 1 94 ? -1.776 -11.323 -6.908 1.00 93.06 94 TYR A N 1
ATOM 746 C CA . TYR A 1 94 ? -0.349 -11.639 -6.956 1.00 93.06 94 TYR A CA 1
ATOM 747 C C . TYR A 1 94 ? 0.515 -10.445 -6.542 1.00 93.06 94 TYR A C 1
ATOM 749 O O . TYR A 1 94 ? 0.457 -9.379 -7.161 1.00 93.06 94 TYR A O 1
ATOM 757 N N . ALA A 1 95 ? 1.369 -10.680 -5.548 1.00 93.50 95 ALA A N 1
ATOM 758 C CA . ALA A 1 95 ? 2.525 -9.858 -5.223 1.00 93.50 95 ALA A CA 1
ATOM 759 C C . ALA A 1 95 ? 3.793 -10.665 -5.518 1.00 93.50 95 ALA A C 1
ATOM 761 O O . ALA A 1 95 ? 3.871 -11.846 -5.178 1.00 93.50 95 ALA A O 1
ATOM 762 N N . ARG A 1 96 ? 4.759 -10.056 -6.211 1.00 91.12 96 ARG A N 1
ATOM 763 C CA . ARG A 1 96 ? 6.048 -10.702 -6.494 1.00 91.12 96 ARG A CA 1
ATOM 764 C C . ARG A 1 96 ? 6.945 -10.758 -5.262 1.00 91.12 96 ARG A C 1
ATOM 766 O O . ARG A 1 96 ? 7.761 -11.671 -5.168 1.00 91.12 96 ARG A O 1
ATOM 773 N N . ASP A 1 97 ? 6.822 -9.757 -4.405 1.00 91.06 97 ASP A N 1
ATOM 774 C CA . ASP A 1 97 ? 7.460 -9.698 -3.094 1.00 91.06 97 ASP A CA 1
ATOM 775 C C . ASP A 1 97 ? 6.387 -9.976 -2.022 1.00 91.06 97 ASP A C 1
ATOM 777 O O . ASP A 1 97 ? 5.422 -10.704 -2.282 1.00 91.06 97 ASP A O 1
ATOM 781 N N . ASP A 1 98 ? 6.513 -9.405 -0.831 1.00 92.06 98 ASP A N 1
ATOM 782 C CA . ASP A 1 98 ? 5.573 -9.625 0.261 1.00 92.06 98 ASP A CA 1
ATOM 783 C C . ASP A 1 98 ? 4.152 -9.126 -0.058 1.00 92.06 98 ASP A C 1
ATOM 785 O O . ASP A 1 98 ? 3.908 -7.955 -0.338 1.00 92.06 98 ASP A O 1
ATOM 789 N N . CYS A 1 99 ? 3.152 -10.006 0.043 1.00 89.31 99 CYS A N 1
ATOM 790 C CA . CYS A 1 99 ? 1.742 -9.601 -0.062 1.00 89.31 99 CYS A CA 1
ATOM 791 C C . CYS A 1 99 ? 1.343 -8.643 1.079 1.00 89.31 99 C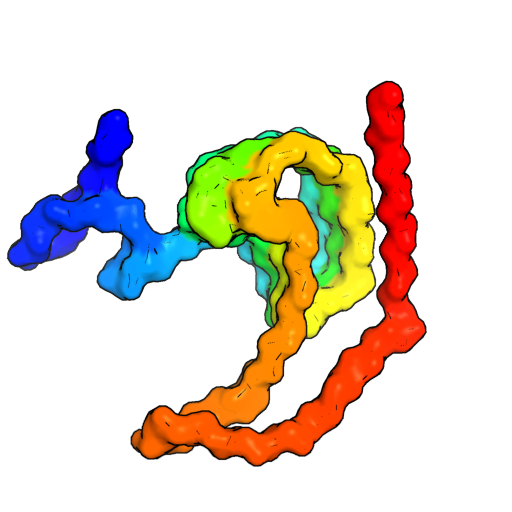YS A C 1
ATOM 793 O O . CYS A 1 99 ? 0.565 -7.707 0.880 1.00 89.31 99 CYS A O 1
ATOM 795 N N . LEU A 1 100 ? 1.915 -8.868 2.264 1.00 91.50 100 LEU A N 1
ATOM 796 C CA . LEU A 1 100 ? 1.779 -8.024 3.440 1.00 91.50 100 LEU A CA 1
ATOM 797 C C . LEU A 1 100 ? 3.127 -7.981 4.163 1.00 91.50 100 LEU A C 1
ATOM 799 O O . LEU A 1 100 ? 3.588 -9.014 4.643 1.00 91.50 100 LEU A O 1
ATOM 803 N N . ALA A 1 101 ? 3.726 -6.799 4.249 1.00 89.31 101 ALA A N 1
ATOM 804 C CA . ALA A 1 101 ? 4.993 -6.566 4.925 1.00 89.31 101 ALA A CA 1
ATOM 805 C C . ALA A 1 101 ? 4.793 -5.638 6.124 1.00 89.31 101 ALA A C 1
ATOM 807 O O . ALA A 1 101 ? 4.011 -4.684 6.092 1.00 89.31 101 ALA A O 1
ATOM 808 N N . MET A 1 102 ? 5.517 -5.929 7.199 1.00 85.69 102 MET A N 1
ATOM 809 C CA . MET A 1 102 ? 5.557 -5.105 8.397 1.00 85.69 102 MET A CA 1
ATOM 810 C C . MET A 1 102 ? 7.003 -4.831 8.747 1.00 85.69 102 MET A C 1
ATOM 812 O O . MET A 1 102 ? 7.738 -5.736 9.145 1.00 85.69 102 MET A O 1
ATOM 816 N N . VAL A 1 103 ? 7.392 -3.573 8.623 1.00 78.75 103 VAL A N 1
ATOM 817 C CA . VAL A 1 103 ? 8.745 -3.128 8.906 1.00 78.75 103 VAL A CA 1
ATOM 818 C C . VAL A 1 103 ? 8.660 -2.032 9.949 1.00 78.75 103 VAL A C 1
ATOM 820 O O . VAL A 1 103 ? 8.105 -0.964 9.725 1.00 78.75 103 VAL A O 1
ATOM 823 N N . ASN A 1 104 ? 9.229 -2.302 11.117 1.00 69.06 104 ASN A N 1
ATOM 824 C CA . ASN A 1 104 ? 9.566 -1.249 12.057 1.00 69.06 104 ASN A CA 1
ATOM 825 C C . ASN A 1 104 ? 11.063 -0.998 11.904 1.00 69.06 104 ASN A C 1
ATOM 827 O O . ASN A 1 104 ? 11.88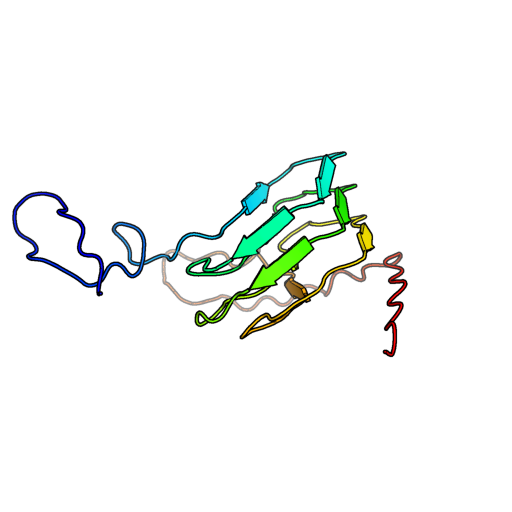3 -1.696 12.501 1.00 69.06 104 ASN A O 1
ATOM 831 N N . SER A 1 105 ? 11.417 -0.083 11.009 1.00 57.47 105 SER A N 1
ATOM 832 C CA . SER A 1 105 ? 12.795 0.375 10.894 1.00 57.47 105 SER A CA 1
ATOM 833 C C . SER A 1 105 ? 13.095 1.287 12.071 1.00 57.47 105 SER A C 1
ATOM 835 O O . SER A 1 105 ? 12.364 2.235 12.340 1.00 57.47 105 SER A O 1
ATOM 837 N N . ASP A 1 106 ? 14.176 1.011 12.785 1.00 54.22 106 ASP A N 1
ATOM 838 C CA . ASP A 1 106 ? 14.655 1.932 13.800 1.00 54.22 106 ASP A CA 1
ATOM 839 C C . ASP A 1 106 ? 15.125 3.234 13.125 1.00 54.22 106 ASP A C 1
ATOM 841 O O . ASP A 1 106 ? 16.231 3.315 12.592 1.00 54.22 106 ASP A O 1
ATOM 845 N N . ASP A 1 107 ? 14.265 4.257 13.128 1.00 50.78 107 ASP A N 1
ATOM 846 C CA . ASP A 1 107 ? 14.590 5.608 12.644 1.00 50.78 107 ASP A CA 1
ATOM 847 C C . ASP A 1 107 ? 15.556 6.343 13.599 1.00 50.78 107 ASP A C 1
ATOM 849 O O . ASP A 1 107 ? 15.894 7.509 13.385 1.00 50.78 107 ASP A O 1
ATOM 853 N N . SER A 1 108 ? 16.022 5.689 14.674 1.00 45.88 108 SER A N 1
ATOM 854 C CA . SER A 1 108 ? 17.047 6.231 15.568 1.00 45.88 108 SER A CA 1
ATOM 855 C C . SER A 1 108 ? 18.464 6.172 14.994 1.00 45.88 108 SER A C 1
ATOM 857 O O . SER A 1 108 ? 19.392 6.645 15.658 1.00 45.88 108 SER A O 1
ATOM 859 N N . LEU A 1 109 ? 18.643 5.678 13.758 1.00 43.88 109 LEU A N 1
ATOM 860 C CA . LEU A 1 109 ? 19.890 5.786 12.998 1.00 43.88 109 LEU A CA 1
ATOM 861 C C . LEU A 1 109 ? 20.270 7.262 12.798 1.00 43.88 109 LEU A C 1
ATOM 863 O O . LEU A 1 109 ? 20.022 7.891 11.770 1.00 43.88 109 LEU A O 1
ATOM 867 N N . LYS A 1 110 ? 20.932 7.828 13.807 1.00 40.47 110 LYS A N 1
ATOM 868 C CA . LYS A 1 110 ? 21.627 9.100 13.700 1.00 40.47 110 LYS A CA 1
ATOM 869 C C . LYS A 1 110 ? 22.844 8.868 12.822 1.00 40.47 110 LYS A C 1
ATOM 871 O O . LYS A 1 110 ? 23.852 8.333 13.276 1.00 40.47 110 LYS A O 1
ATOM 876 N N . TYR A 1 111 ? 22.767 9.302 11.570 1.00 39.66 111 TYR A N 1
ATOM 877 C CA . TYR A 1 111 ? 23.966 9.494 10.769 1.00 39.66 111 TYR A CA 1
ATOM 878 C C . TYR A 1 111 ? 24.819 10.554 11.469 1.00 39.66 111 TYR A C 1
ATOM 880 O O . TYR A 1 111 ? 24.472 11.736 11.494 1.00 39.66 111 TYR A O 1
ATOM 888 N N . SER A 1 112 ? 25.917 10.132 12.096 1.00 43.72 112 SER A N 1
ATOM 889 C CA . SER A 1 112 ? 26.949 11.080 12.504 1.00 43.72 112 SER A CA 1
ATOM 890 C C . SER A 1 112 ? 27.528 11.726 11.235 1.00 43.72 112 SER A C 1
ATOM 892 O O . SER A 1 112 ? 27.454 11.154 10.145 1.00 43.72 112 SER A O 1
ATOM 894 N N . THR A 1 113 ? 28.123 12.914 11.340 1.00 50.19 113 THR A N 1
ATOM 895 C CA . THR A 1 113 ? 28.798 13.571 10.204 1.00 50.19 113 THR A CA 1
ATOM 896 C C . THR A 1 113 ? 29.941 12.733 9.608 1.00 50.19 113 THR A C 1
ATOM 898 O O . THR A 1 113 ? 30.398 13.021 8.505 1.00 50.19 113 THR A O 1
ATOM 901 N N . ALA A 1 114 ? 30.361 11.662 10.288 1.00 47.56 114 ALA A N 1
ATOM 902 C CA . ALA A 1 114 ? 31.074 10.534 9.706 1.00 47.56 114 ALA A CA 1
ATOM 903 C C . ALA A 1 114 ? 30.072 9.387 9.467 1.00 47.56 114 ALA A C 1
ATOM 905 O O . ALA A 1 114 ? 29.462 8.908 10.417 1.00 47.56 114 ALA A O 1
ATOM 906 N N . GLN A 1 115 ? 29.887 8.952 8.219 1.00 40.88 115 GLN A N 1
ATOM 907 C CA . GLN A 1 115 ? 28.884 7.974 7.754 1.00 40.88 115 GLN A CA 1
ATOM 908 C C . GLN A 1 115 ? 29.043 6.532 8.312 1.00 40.88 115 GLN A C 1
ATOM 910 O O . GLN A 1 115 ? 29.015 5.564 7.558 1.00 40.88 115 GLN A O 1
ATOM 915 N N . TYR A 1 116 ? 29.201 6.360 9.622 1.00 37.16 116 TYR A N 1
ATOM 916 C CA . TYR A 1 116 ? 29.238 5.071 10.304 1.00 37.16 116 TYR A CA 1
ATOM 917 C C . TYR A 1 116 ? 28.012 4.943 11.219 1.00 37.16 116 TYR A C 1
ATOM 919 O O . TYR A 1 116 ? 27.765 5.856 12.011 1.00 37.16 116 TYR A O 1
ATOM 927 N N . PRO A 1 117 ? 27.233 3.848 11.127 1.00 39.47 117 PRO A N 1
ATOM 928 C CA . PRO A 1 117 ? 26.140 3.600 12.059 1.00 39.47 117 PRO A CA 1
ATOM 929 C C . PRO A 1 117 ? 26.706 3.358 13.467 1.00 39.47 117 PRO A C 1
ATOM 931 O O . PRO A 1 117 ? 27.483 2.427 13.677 1.00 39.47 117 PRO A O 1
ATOM 934 N N . ASP A 1 118 ? 26.328 4.203 14.430 1.00 38.34 118 ASP A N 1
ATOM 935 C CA . ASP A 1 118 ? 26.575 3.959 15.854 1.00 38.34 118 ASP A CA 1
ATOM 936 C C . ASP A 1 118 ? 25.507 2.974 16.350 1.00 38.34 118 ASP A C 1
ATOM 938 O O . ASP A 1 118 ? 24.342 3.331 16.534 1.00 38.34 118 ASP A O 1
ATOM 942 N N . TYR A 1 119 ? 25.879 1.700 16.490 1.00 35.44 119 TYR A N 1
ATOM 943 C CA . TYR A 1 119 ? 24.991 0.664 17.009 1.00 35.44 119 TYR A CA 1
ATOM 944 C C . TYR A 1 119 ? 24.788 0.858 18.514 1.00 35.44 119 TYR A C 1
ATOM 946 O O . TYR A 1 119 ? 25.472 0.248 19.337 1.00 35.44 119 TYR A O 1
ATOM 954 N N . ARG A 1 120 ? 23.791 1.658 18.890 1.00 33.66 120 ARG A N 1
ATOM 955 C CA . ARG A 1 120 ? 23.170 1.574 20.215 1.00 33.66 120 ARG A CA 1
ATOM 956 C C . ARG A 1 120 ? 21.809 0.912 20.091 1.00 33.66 120 ARG A C 1
ATOM 958 O O . ARG A 1 120 ? 20.800 1.574 19.898 1.00 33.66 120 ARG A O 1
ATOM 965 N N . LEU A 1 121 ? 21.812 -0.412 20.222 1.00 36.66 121 LEU A N 1
ATOM 966 C CA . LEU A 1 121 ? 20.608 -1.214 20.415 1.00 36.66 121 LEU A CA 1
ATOM 967 C C . LEU A 1 121 ? 19.898 -0.763 21.704 1.00 36.66 121 LEU A C 1
ATOM 969 O O . LEU A 1 121 ? 20.394 -1.008 22.804 1.00 36.66 121 LEU A O 1
ATOM 973 N N . TYR A 1 122 ? 18.734 -0.132 21.562 1.00 28.97 122 TYR A N 1
ATOM 974 C CA . TYR A 1 122 ? 17.747 0.062 22.628 1.00 28.97 122 TYR A CA 1
ATOM 975 C C . TYR A 1 122 ? 16.372 -0.416 22.132 1.00 28.97 122 TYR A C 1
ATOM 977 O O . TYR A 1 122 ? 16.151 -0.489 20.927 1.00 28.97 122 TYR A O 1
ATOM 985 N N . PRO A 1 123 ? 15.510 -0.902 23.041 1.00 33.84 123 PRO A N 1
ATOM 986 C CA . PRO A 1 123 ? 14.884 -2.208 22.895 1.00 33.84 123 PRO A CA 1
ATOM 987 C C . PRO A 1 123 ? 13.713 -2.221 21.917 1.00 33.84 123 PRO A C 1
ATOM 989 O O . PRO A 1 123 ? 13.019 -1.227 21.714 1.00 33.84 123 PRO A O 1
ATOM 992 N N . SER A 1 124 ? 13.481 -3.417 21.378 1.00 35.47 124 SER A N 1
ATOM 993 C CA . SER A 1 124 ? 12.254 -3.845 20.716 1.00 35.47 124 SER A CA 1
ATOM 994 C C . SER A 1 124 ? 11.016 -3.243 21.377 1.00 35.47 124 SER A C 1
ATOM 996 O O . SER A 1 124 ? 10.743 -3.491 22.552 1.00 35.47 124 SER A O 1
ATOM 998 N N . VAL A 1 125 ? 10.249 -2.475 20.604 1.00 34.22 125 VAL A N 1
ATOM 999 C CA . VAL A 1 125 ? 8.894 -2.091 20.988 1.00 34.22 125 VAL A CA 1
ATOM 1000 C C . VAL A 1 125 ? 8.027 -3.341 20.873 1.00 34.22 125 VAL A C 1
ATOM 1002 O O . VAL A 1 125 ? 7.640 -3.734 19.773 1.00 34.22 125 VAL A O 1
ATOM 1005 N N . ASP A 1 126 ? 7.746 -3.972 22.011 1.00 34.66 126 ASP A N 1
ATOM 1006 C CA . ASP A 1 126 ? 6.649 -4.928 22.133 1.00 34.66 126 ASP A CA 1
ATOM 1007 C C . ASP A 1 126 ? 5.351 -4.225 21.717 1.00 34.66 126 ASP A C 1
ATOM 1009 O O . ASP A 1 126 ? 4.972 -3.210 22.301 1.00 34.66 126 ASP A O 1
ATOM 1013 N N . LEU A 1 127 ? 4.674 -4.751 20.693 1.00 39.62 127 LEU A N 1
ATOM 1014 C CA . LEU A 1 127 ? 3.329 -4.340 20.286 1.00 39.62 127 LEU A CA 1
ATOM 1015 C C . LEU A 1 127 ? 2.312 -5.182 21.078 1.00 39.62 127 LEU A C 1
ATOM 1017 O O . LEU A 1 127 ? 2.016 -6.300 20.656 1.00 39.62 127 LEU A O 1
ATOM 1021 N N . PRO A 1 128 ? 1.725 -4.710 22.198 1.00 35.09 128 PRO A N 1
ATOM 1022 C CA . PRO A 1 128 ? 0.993 -5.604 23.094 1.00 35.09 128 PRO A CA 1
ATOM 1023 C C . PRO A 1 128 ? -0.409 -5.978 22.593 1.00 35.09 128 PRO A C 1
ATOM 1025 O O . PRO A 1 128 ? -1.074 -6.773 23.238 1.00 35.09 128 PRO A O 1
ATOM 1028 N N . ASN A 1 129 ? -0.897 -5.411 21.480 1.00 37.81 129 ASN A N 1
ATOM 1029 C CA . ASN A 1 129 ? -2.310 -5.511 21.089 1.00 37.81 129 ASN A CA 1
ATOM 1030 C C . ASN A 1 129 ? -2.534 -5.550 19.568 1.00 37.81 129 ASN A C 1
ATOM 1032 O O . ASN A 1 129 ? -3.389 -4.832 19.047 1.00 37.81 129 ASN A O 1
ATOM 1036 N N . LEU A 1 130 ? -1.788 -6.375 18.831 1.00 41.03 130 LEU A N 1
ATOM 1037 C CA . LEU A 1 130 ? -2.067 -6.594 17.410 1.00 41.03 130 LEU A CA 1
ATOM 1038 C C . LEU A 1 130 ? -2.696 -7.974 17.202 1.00 41.03 130 LEU A C 1
ATOM 1040 O O . LEU A 1 130 ? -2.038 -9.002 17.314 1.00 41.03 130 LEU A O 1
ATOM 1044 N N . SER A 1 131 ? -4.001 -7.991 16.932 1.00 38.66 131 SER A N 1
ATOM 1045 C CA . SER A 1 131 ? -4.754 -9.205 16.613 1.00 38.66 131 SER A CA 1
ATOM 1046 C C . SER A 1 131 ? -5.033 -9.251 15.110 1.00 38.66 131 SER A C 1
ATOM 1048 O O . SER A 1 131 ? -5.757 -8.419 14.570 1.00 38.66 131 SER A O 1
ATOM 1050 N N . PHE A 1 132 ? -4.453 -10.236 14.422 1.00 37.75 132 PHE A N 1
ATOM 1051 C CA . PHE A 1 132 ? -4.746 -10.515 13.018 1.00 37.75 132 PHE A CA 1
ATOM 1052 C C . PHE A 1 132 ? -5.734 -11.672 12.919 1.00 37.75 132 PHE A C 1
ATOM 1054 O O . PHE A 1 132 ? -5.456 -12.776 13.380 1.00 37.75 132 PHE A O 1
ATOM 1061 N N . LEU A 1 133 ? -6.870 -11.446 12.261 1.00 35.53 133 LEU A N 1
ATOM 1062 C CA . LEU A 1 133 ? -7.713 -12.535 11.775 1.00 35.53 133 LEU A CA 1
ATOM 1063 C C . LEU A 1 1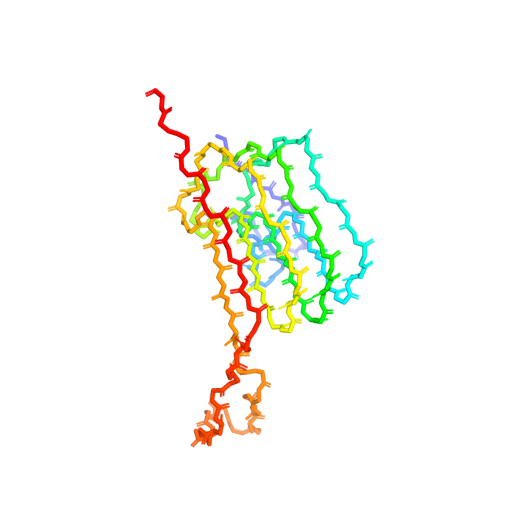33 ? -7.348 -12.809 10.314 1.00 35.53 133 LEU A C 1
ATOM 1065 O O . LEU A 1 133 ? -7.936 -12.234 9.398 1.00 35.53 133 LEU A O 1
ATOM 1069 N N . VAL A 1 134 ? -6.374 -13.692 10.093 1.00 36.09 134 VAL A N 1
ATOM 1070 C CA . VAL A 1 134 ? -6.078 -14.213 8.753 1.00 36.09 134 VAL A CA 1
ATOM 1071 C C . VAL A 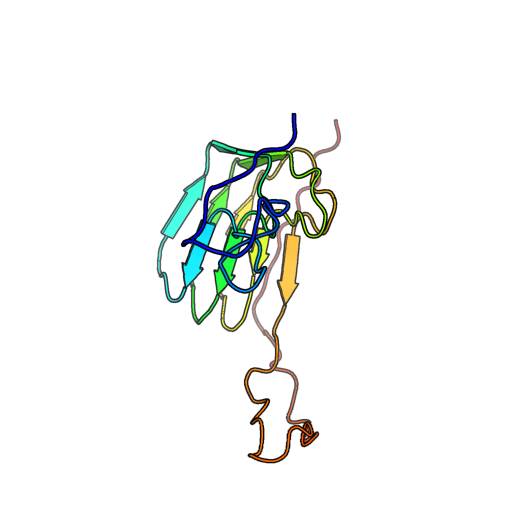1 134 ? -7.098 -15.306 8.440 1.00 36.09 134 VAL A C 1
ATOM 1073 O O . VAL A 1 134 ? -6.987 -16.432 8.918 1.00 36.09 134 VAL A O 1
ATOM 1076 N N . ARG A 1 135 ? -8.122 -14.987 7.642 1.00 34.44 135 ARG A N 1
ATOM 1077 C CA . ARG A 1 135 ? -9.022 -16.005 7.083 1.00 34.44 135 ARG A CA 1
ATOM 1078 C C . ARG A 1 135 ? -8.506 -16.395 5.702 1.00 34.44 135 ARG A C 1
ATOM 1080 O O . ARG A 1 135 ? -8.829 -15.740 4.716 1.00 34.44 135 ARG A O 1
ATOM 1087 N N . VAL A 1 136 ? -7.691 -17.448 5.640 1.00 35.75 136 VAL A N 1
ATOM 1088 C CA . VAL A 1 136 ? -7.309 -18.066 4.364 1.00 35.75 136 VAL A CA 1
ATOM 1089 C C . VAL A 1 136 ? -8.543 -18.784 3.818 1.00 35.75 136 VAL A C 1
ATOM 1091 O O . VAL A 1 136 ? -8.938 -19.833 4.320 1.00 35.75 136 VAL A O 1
ATOM 1094 N N . GLY A 1 137 ? -9.211 -18.175 2.839 1.00 31.11 137 GLY A N 1
ATOM 1095 C CA . GLY A 1 137 ? -10.291 -18.821 2.100 1.00 31.11 137 GLY A CA 1
ATOM 1096 C C . GLY A 1 137 ? -9.701 -19.819 1.112 1.00 31.11 137 GLY A C 1
ATOM 1097 O O . GLY A 1 137 ? -9.112 -19.409 0.114 1.00 31.11 137 GLY A O 1
ATOM 1098 N N . GLY A 1 138 ? -9.836 -21.113 1.403 1.00 33.75 138 GLY A N 1
ATOM 1099 C CA . GLY A 1 138 ? -9.634 -22.164 0.408 1.00 33.75 138 GLY A CA 1
ATOM 1100 C C . GLY A 1 138 ? -10.677 -22.031 -0.700 1.00 33.75 138 GLY A C 1
ATOM 1101 O O . GLY A 1 138 ? -11.837 -21.724 -0.416 1.00 33.75 138 GLY A O 1
ATOM 1102 N N . LYS A 1 139 ? -10.239 -22.210 -1.948 1.00 36.69 139 LYS A N 1
ATOM 1103 C CA . LYS A 1 139 ? -11.155 -22.515 -3.051 1.00 36.69 139 LYS A CA 1
ATOM 1104 C C . LYS A 1 139 ? -11.811 -23.869 -2.821 1.00 36.69 139 LYS A C 1
ATOM 1106 O O . LYS A 1 139 ? -11.107 -24.760 -2.294 1.00 36.69 139 LYS A O 1
#

Foldseek 3Di:
DFDWDDDPPDDPTDGCQPPPVNDFDAQEEAALAEQEEDEDEEQEDGSAEPYEYENQYEPYEYEHYEYHQCHDNHEAAEYEANYDHYHYYHYHYDGPPHPYYYDYDPPVQDCDPPRDGDDDDDDDDDPPDDDDDDDPDDD

Secondary structure (DSSP, 8-state):
-------STTS------SSTT-PPPPSEEEES-EEEEEEEEEEE--SS-SEEEETT-EEEEEEEEEEEE-STT--SEEE-TT-BS-EEEEEEEEESS-SEEE----TT----SSS------------TT----------

Organism: NCBI:txid1134687

pLDDT: mean 70.87, std 23.75, range [28.97, 97.0]